Protein AF-A0A6V8K9L3-F1 (afdb_monomer_lite)

Sequence (139 aa):
MTTALAVSGLPADRFCFEGFLPRGGGARRARLRELATEPRTMVLFEAPHRVAACLADLAEAFGAERAAAVCRELTKTYEEVLRRPLAELAAWAAAAPPKGEITLVVAGAAPADRAAPPAGELRAEVARLEEGVRAVAMP

pLDDT: mean 89.38, std 13.01, range [49.41, 98.69]

Organism: NCBI:txid1076126

InterPro domains:
  IPR000878 Tetrapyrrole meth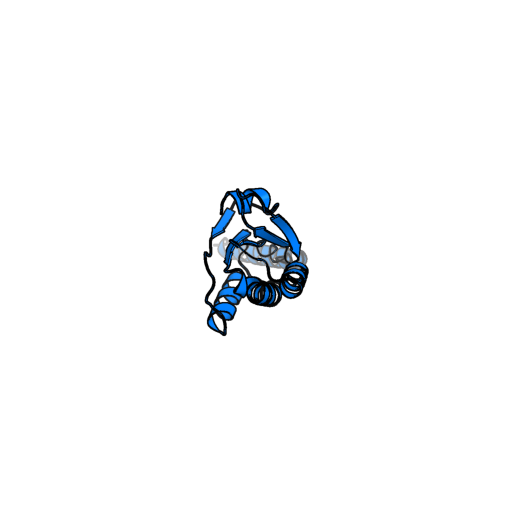ylase [PF00590] (1-90)
  IPR008189 rRNA small subunit methyltransferase I [PTHR46111] (2-130)
  IPR014776 Tetrapyrrole methylase, subdomain 2 [G3DSA:3.30.950.10] (1-112)
  IPR035996 Tetrapyrrole methylase superfamily [SSF53790] (2-106)

Radius of gyration: 21.49 Å; chains: 1; bounding box: 42×27×76 Å

Foldseek 3Di:
DVVLLVPQPADDPDEAEPEEADQDDPRNLVVLLVQLQFQHKYKYWDALVCQLVNLVSNCVSNNQFWWKWKWFPPPDPPTDIDIGGSNVSSVVCVVPRDHHTIMMITHHHDPPPPVPPPVVVVVVVVVVVVVVVVVVVDD

Structure (mmCIF, N/CA/C/O backbone):
data_AF-A0A6V8K9L3-F1
#
_entry.id   AF-A0A6V8K9L3-F1
#
loop_
_atom_site.group_PDB
_atom_site.id
_atom_site.type_symbol
_atom_site.label_atom_id
_atom_site.label_alt_id
_atom_site.label_comp_id
_atom_site.label_asym_id
_atom_site.label_entity_id
_atom_site.label_seq_id
_atom_site.pdbx_PDB_ins_code
_atom_site.Cartn_x
_atom_site.Cartn_y
_atom_site.Cartn_z
_atom_site.occupancy
_atom_site.B_iso_or_equiv
_atom_site.auth_seq_id
_atom_site.auth_comp_id
_atom_site.auth_asym_id
_atom_site.auth_atom_id
_atom_site.pdbx_PDB_model_num
ATOM 1 N N . MET A 1 1 ? -1.971 12.505 -6.729 1.00 85.56 1 MET A N 1
ATOM 2 C CA . MET A 1 1 ? -2.573 12.055 -5.450 1.00 85.56 1 MET A CA 1
ATOM 3 C C . MET A 1 1 ? -4.093 12.001 -5.511 1.00 85.56 1 MET A C 1
ATOM 5 O O . MET A 1 1 ? -4.627 10.913 -5.376 1.00 85.56 1 MET A O 1
ATOM 9 N N . THR A 1 2 ? -4.797 13.121 -5.704 1.00 90.94 2 THR A N 1
ATOM 10 C CA . THR A 1 2 ? -6.275 13.162 -5.664 1.00 90.94 2 THR A CA 1
ATOM 11 C C . THR A 1 2 ? -6.920 12.222 -6.680 1.00 90.94 2 THR A C 1
ATOM 13 O O . THR A 1 2 ? -7.836 11.495 -6.321 1.00 90.94 2 THR A O 1
ATOM 16 N N . THR A 1 3 ? -6.378 12.145 -7.898 1.00 93.25 3 THR A N 1
ATOM 17 C CA . THR A 1 3 ? -6.805 11.170 -8.914 1.00 93.25 3 THR A CA 1
ATOM 18 C C . THR A 1 3 ? -6.652 9.731 -8.422 1.00 93.25 3 THR A C 1
ATOM 20 O O . THR A 1 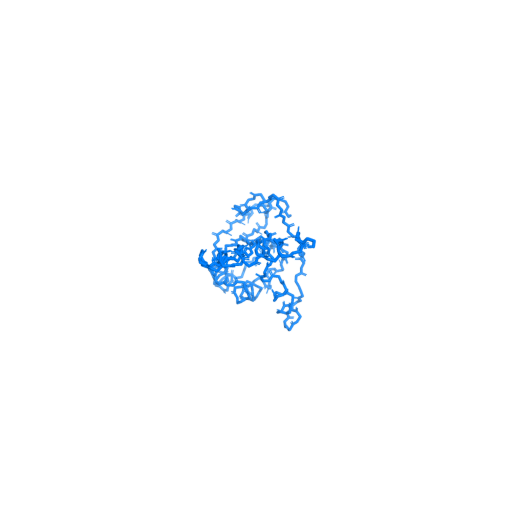3 ? -7.606 8.971 -8.494 1.00 93.25 3 THR A O 1
ATOM 23 N N . ALA A 1 4 ? -5.490 9.377 -7.856 1.00 95.38 4 ALA A N 1
ATOM 24 C CA . ALA A 1 4 ? -5.226 8.042 -7.311 1.00 95.38 4 ALA A CA 1
ATOM 25 C C . ALA A 1 4 ? -6.215 7.679 -6.196 1.00 95.38 4 ALA A C 1
ATOM 27 O O . ALA A 1 4 ? -6.766 6.585 -6.192 1.00 95.38 4 ALA A O 1
ATOM 28 N N . LEU A 1 5 ? -6.477 8.614 -5.278 1.00 95.94 5 LEU A N 1
ATOM 29 C CA . LEU A 1 5 ? -7.451 8.426 -4.208 1.00 95.94 5 LEU A CA 1
ATOM 30 C C . LEU A 1 5 ? -8.867 8.235 -4.773 1.00 95.94 5 LEU A C 1
ATOM 32 O O . LEU A 1 5 ? -9.535 7.277 -4.398 1.00 95.94 5 LEU A O 1
ATOM 36 N N . ALA A 1 6 ? -9.283 9.076 -5.726 1.00 95.12 6 ALA A N 1
ATOM 37 C CA . ALA A 1 6 ? -10.600 9.006 -6.358 1.00 95.12 6 ALA A CA 1
ATOM 38 C C . ALA A 1 6 ? -10.837 7.674 -7.082 1.00 95.12 6 ALA A C 1
ATOM 40 O O . ALA A 1 6 ? -11.932 7.120 -7.016 1.00 95.12 6 ALA A O 1
ATOM 41 N N . VAL A 1 7 ? -9.807 7.127 -7.735 1.00 95.62 7 VAL A N 1
ATOM 42 C CA . VAL A 1 7 ? -9.915 5.829 -8.408 1.00 95.62 7 VAL A CA 1
ATOM 43 C C . VAL A 1 7 ? -9.618 4.653 -7.480 1.00 95.62 7 VAL A C 1
ATOM 45 O O . VAL A 1 7 ? -9.938 3.532 -7.840 1.00 95.62 7 VAL A O 1
ATOM 48 N N . SER A 1 8 ? -9.057 4.837 -6.285 1.00 96.88 8 SER A N 1
ATOM 49 C CA . SER A 1 8 ? -8.646 3.716 -5.419 1.00 96.88 8 SER A CA 1
ATOM 50 C C . SER A 1 8 ? -9.794 2.810 -4.963 1.00 96.88 8 SER A C 1
ATOM 52 O O . SER A 1 8 ? -9.563 1.637 -4.689 1.00 96.88 8 SER A O 1
ATOM 54 N N . GLY A 1 9 ? -11.024 3.332 -4.900 1.00 96.00 9 GLY A N 1
ATOM 55 C CA . GLY A 1 9 ? -12.167 2.637 -4.300 1.00 96.00 9 GLY A CA 1
ATOM 56 C C . GLY A 1 9 ? -12.134 2.590 -2.766 1.00 96.00 9 GLY A C 1
ATOM 57 O O . GLY A 1 9 ? -12.939 1.880 -2.172 1.00 96.00 9 GLY A O 1
ATOM 58 N N . LEU A 1 10 ? -11.214 3.322 -2.127 1.00 97.75 10 LEU A N 1
ATOM 59 C CA . LEU A 1 10 ? -11.092 3.425 -0.672 1.00 97.75 10 LEU A CA 1
ATOM 60 C C . LEU A 1 10 ? -11.761 4.705 -0.137 1.00 97.75 10 LEU A C 1
ATOM 62 O O . LEU A 1 10 ? -11.929 5.662 -0.900 1.00 97.75 10 LEU A O 1
ATOM 66 N N . PRO A 1 11 ? -12.126 4.757 1.163 1.00 96.31 11 PRO A N 1
ATOM 67 C CA . PRO A 1 11 ? -12.687 5.958 1.781 1.00 96.31 11 PRO A CA 1
ATOM 68 C C . PRO A 1 11 ? -11.797 7.186 1.557 1.00 96.31 11 PRO A C 1
ATOM 70 O O . PRO A 1 11 ? -10.578 7.120 1.736 1.00 96.31 11 PRO A O 1
ATOM 73 N N . ALA A 1 12 ? -12.405 8.297 1.147 1.00 95.19 12 ALA A N 1
ATOM 74 C CA . ALA A 1 12 ? -11.701 9.513 0.732 1.00 95.19 12 ALA A CA 1
ATOM 75 C C . ALA A 1 12 ? -12.178 10.777 1.469 1.00 95.19 12 ALA A C 1
ATOM 77 O O . ALA A 1 12 ? -11.693 11.870 1.183 1.00 95.19 12 ALA A O 1
ATOM 78 N N . ASP A 1 13 ? -13.105 10.638 2.421 1.00 94.25 13 ASP A N 1
ATOM 79 C CA . ASP A 1 13 ? -13.597 11.720 3.280 1.00 94.25 13 ASP A CA 1
ATOM 80 C C . ASP A 1 13 ? -12.475 12.301 4.153 1.00 94.25 13 ASP A C 1
ATOM 82 O O . ASP A 1 13 ? -12.362 13.518 4.314 1.00 94.25 13 ASP A O 1
ATOM 86 N N . ARG A 1 14 ? -11.603 11.432 4.677 1.00 95.88 14 ARG A N 1
ATOM 87 C CA . ARG A 1 14 ? -10.396 11.797 5.419 1.00 95.88 14 ARG A CA 1
ATOM 88 C C . ARG A 1 14 ? -9.258 10.870 5.021 1.00 95.88 14 ARG A C 1
ATOM 90 O O . ARG A 1 14 ? -9.390 9.651 5.066 1.00 95.88 14 ARG A O 1
ATOM 97 N N . PHE A 1 15 ? -8.114 11.455 4.687 1.00 97.62 15 PHE A N 1
ATOM 98 C CA . PHE A 1 15 ? -6.924 10.704 4.304 1.00 97.62 15 PHE A CA 1
ATOM 99 C C . PHE A 1 15 ? -5.647 11.366 4.832 1.00 97.62 15 PHE A C 1
ATOM 101 O O . PHE A 1 15 ? -5.639 12.547 5.192 1.00 97.62 15 PHE A O 1
ATOM 108 N N . CYS A 1 16 ? -4.569 10.590 4.873 1.00 97.19 16 CYS A N 1
ATOM 109 C CA . CYS A 1 16 ? -3.214 11.032 5.177 1.00 97.19 16 CYS A CA 1
ATOM 110 C C . CYS A 1 16 ? -2.363 10.971 3.914 1.00 97.19 16 CYS A C 1
ATOM 112 O O . CYS A 1 16 ? -2.417 9.991 3.172 1.00 97.19 16 CYS A O 1
ATOM 114 N N . PHE A 1 17 ? -1.545 11.993 3.682 1.00 97.88 17 PHE A N 1
ATOM 115 C CA . PHE A 1 17 ? -0.516 11.950 2.650 1.00 97.88 17 PHE A CA 1
ATOM 116 C C . PHE A 1 17 ? 0.854 11.787 3.304 1.00 97.88 17 PHE A C 1
ATOM 118 O O . PHE A 1 17 ? 1.318 12.690 3.993 1.00 97.88 17 PHE A O 1
ATOM 125 N N . GLU A 1 18 ? 1.495 10.644 3.069 1.00 97.56 18 GLU A N 1
ATOM 126 C CA . GLU A 1 18 ? 2.803 10.302 3.645 1.00 97.56 18 GLU A CA 1
ATOM 127 C C . GLU A 1 18 ? 3.970 10.638 2.708 1.00 97.56 18 GLU A C 1
ATOM 129 O O . GLU A 1 18 ? 5.133 10.597 3.107 1.00 97.56 18 GLU A O 1
ATOM 134 N N . GLY A 1 19 ? 3.686 10.965 1.443 1.00 96.69 19 GLY A N 1
ATOM 135 C CA . GLY A 1 19 ? 4.728 11.161 0.440 1.00 96.69 19 GLY A CA 1
ATOM 136 C C . GLY A 1 19 ? 5.585 9.904 0.285 1.00 96.69 19 GLY A C 1
ATOM 137 O O . GLY A 1 19 ? 5.056 8.811 0.090 1.00 96.69 19 GLY A O 1
ATOM 138 N N . PHE A 1 20 ? 6.909 10.052 0.347 1.00 97.12 20 PHE A N 1
ATOM 139 C CA . PHE A 1 20 ? 7.845 8.934 0.218 1.00 97.12 20 PHE A CA 1
ATOM 140 C C . PHE A 1 20 ? 8.275 8.400 1.584 1.00 97.12 20 PHE A C 1
ATOM 142 O O . PHE A 1 20 ? 8.862 9.126 2.387 1.00 97.12 20 PHE A O 1
ATOM 149 N N . LEU A 1 21 ? 8.109 7.094 1.798 1.00 97.25 21 LEU A N 1
ATOM 150 C CA . LEU A 1 21 ? 8.687 6.425 2.963 1.00 97.25 21 LEU A CA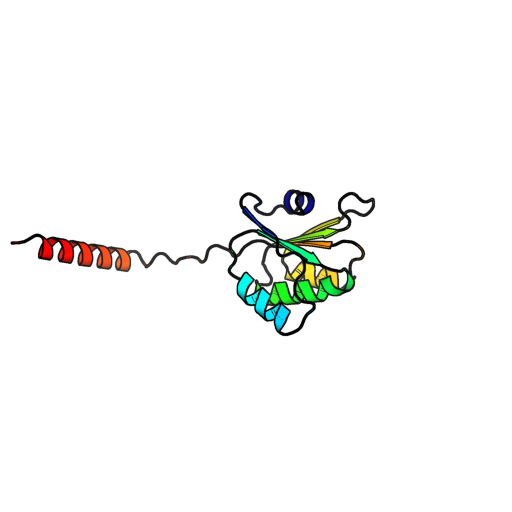 1
ATOM 151 C C . LEU A 1 21 ? 10.225 6.431 2.914 1.00 97.25 21 LEU A C 1
ATOM 153 O O . LEU A 1 21 ? 10.808 6.414 1.813 1.00 97.25 21 LEU A O 1
ATOM 157 N N . PRO A 1 22 ? 10.897 6.343 4.084 1.00 97.19 22 PRO A N 1
ATOM 158 C CA . PRO A 1 22 ? 12.337 6.121 4.159 1.00 97.19 22 PRO A CA 1
ATOM 159 C C . PRO A 1 22 ? 12.795 4.994 3.227 1.00 97.19 22 PRO A C 1
ATOM 161 O O . PRO A 1 22 ? 12.090 4.005 3.017 1.00 97.19 22 PRO A O 1
ATOM 164 N N . ARG A 1 23 ? 14.001 5.131 2.661 1.00 91.19 23 ARG A N 1
ATOM 165 C CA . ARG A 1 23 ? 14.488 4.266 1.566 1.00 91.19 23 ARG A CA 1
ATOM 166 C C . ARG A 1 23 ? 14.539 2.775 1.919 1.00 91.19 23 ARG A C 1
ATOM 168 O O . ARG A 1 23 ? 14.472 1.943 1.017 1.00 91.19 23 ARG A O 1
ATOM 175 N N . GLY A 1 24 ? 14.625 2.436 3.204 1.00 89.25 24 GLY A N 1
ATOM 176 C CA . GLY A 1 24 ? 14.503 1.070 3.698 1.00 89.25 24 GLY A CA 1
ATOM 177 C C . GLY A 1 24 ? 15.044 0.882 5.105 1.00 89.25 24 GLY A C 1
ATOM 178 O O . GLY A 1 24 ? 15.240 1.844 5.851 1.00 89.25 24 GLY A O 1
ATOM 179 N N . GLY A 1 25 ? 15.271 -0.383 5.456 1.00 90.19 25 GLY A N 1
ATOM 180 C CA . GLY A 1 25 ? 15.853 -0.777 6.734 1.00 90.19 25 GLY A CA 1
ATOM 181 C C . GLY A 1 25 ? 14.975 -0.429 7.938 1.00 90.19 25 GLY A C 1
ATOM 182 O O . GLY A 1 25 ? 13.748 -0.354 7.848 1.00 90.19 25 GLY A O 1
ATOM 183 N N . GLY A 1 26 ? 15.622 -0.219 9.086 1.00 94.25 26 GLY A N 1
ATOM 184 C CA . GLY A 1 26 ? 14.938 0.045 10.354 1.00 94.25 26 GLY A CA 1
ATOM 185 C C . GLY A 1 26 ? 14.061 1.299 10.335 1.00 94.25 26 GLY A C 1
ATOM 186 O O . GLY A 1 26 ? 12.990 1.285 10.932 1.00 94.25 26 GLY A O 1
ATOM 187 N N . ALA A 1 27 ? 14.458 2.341 9.598 1.00 97.00 27 ALA A N 1
ATOM 188 C CA . ALA A 1 27 ? 13.706 3.594 9.518 1.00 97.00 27 ALA A CA 1
ATOM 189 C C . ALA A 1 27 ? 12.336 3.414 8.845 1.00 97.00 27 ALA A C 1
ATOM 191 O O . ALA A 1 27 ? 11.333 3.901 9.362 1.00 97.00 27 ALA A O 1
ATOM 192 N N . ARG A 1 28 ? 12.266 2.667 7.729 1.00 96.94 28 ARG A N 1
ATOM 193 C CA . ARG A 1 28 ? 10.979 2.378 7.076 1.00 96.94 28 ARG A CA 1
ATOM 194 C C . ARG A 1 28 ? 10.088 1.536 7.984 1.00 96.94 28 ARG A C 1
ATOM 196 O O . ARG A 1 28 ? 8.943 1.906 8.205 1.00 96.94 28 ARG A O 1
ATOM 203 N N . ARG A 1 29 ? 10.625 0.469 8.585 1.00 96.44 29 ARG A N 1
ATOM 204 C CA . ARG A 1 29 ? 9.863 -0.378 9.520 1.00 96.44 29 ARG A CA 1
ATOM 205 C C . ARG A 1 29 ? 9.386 0.377 10.762 1.00 96.44 29 ARG A C 1
ATOM 207 O O . ARG A 1 29 ? 8.309 0.091 11.267 1.00 96.44 29 ARG A O 1
ATOM 214 N N . ALA A 1 30 ? 10.166 1.327 11.275 1.00 97.31 30 ALA A N 1
ATOM 215 C CA . ALA A 1 30 ? 9.744 2.182 12.383 1.00 97.31 30 ALA A CA 1
ATOM 216 C C . ALA A 1 30 ? 8.556 3.062 11.984 1.00 97.31 30 ALA A C 1
ATOM 218 O O . ALA A 1 30 ? 7.531 3.019 12.657 1.00 97.31 30 ALA A O 1
ATOM 219 N N . ARG A 1 31 ? 8.650 3.751 10.837 1.00 98.00 31 ARG A N 1
ATOM 220 C CA . ARG A 1 31 ? 7.547 4.574 10.329 1.00 98.00 31 ARG A CA 1
ATOM 221 C C . ARG A 1 31 ? 6.287 3.749 10.062 1.00 98.00 31 ARG A C 1
ATOM 223 O O . ARG A 1 31 ? 5.194 4.170 10.410 1.00 98.00 31 ARG A O 1
ATOM 230 N N . LEU A 1 32 ? 6.431 2.556 9.488 1.00 98.06 32 LEU A N 1
ATOM 231 C CA . LEU A 1 32 ? 5.294 1.668 9.253 1.00 98.06 32 LEU A CA 1
ATOM 232 C C . LEU A 1 32 ? 4.647 1.200 10.563 1.00 98.06 32 LEU A C 1
ATOM 234 O O . LEU A 1 32 ? 3.430 1.187 10.658 1.00 98.06 32 LEU A O 1
ATOM 238 N N . ARG A 1 33 ? 5.412 0.898 11.616 1.00 97.19 33 ARG A N 1
ATOM 239 C CA . ARG A 1 33 ? 4.812 0.567 12.922 1.00 97.19 33 ARG A CA 1
ATOM 240 C C . ARG A 1 33 ? 3.965 1.704 13.495 1.00 97.19 33 ARG A C 1
ATOM 242 O O . ARG A 1 33 ? 2.920 1.428 14.068 1.00 97.19 33 ARG A O 1
ATOM 249 N N . GLU A 1 34 ? 4.385 2.956 13.323 1.00 97.00 34 GLU A N 1
ATOM 250 C CA . GLU A 1 34 ? 3.589 4.125 13.732 1.00 97.00 34 GLU A CA 1
ATOM 251 C C . GLU A 1 34 ? 2.285 4.240 12.931 1.00 97.00 34 GLU A C 1
ATOM 253 O O . GLU A 1 34 ? 1.245 4.581 13.483 1.00 97.00 34 GLU A O 1
ATOM 258 N N . LEU A 1 35 ? 2.338 3.934 11.633 1.00 97.81 35 LEU A N 1
ATOM 259 C CA . LEU A 1 35 ? 1.200 4.039 10.717 1.00 97.81 35 LEU A CA 1
ATOM 260 C C . LEU A 1 35 ? 0.243 2.839 10.768 1.00 97.81 35 LEU A C 1
ATOM 262 O O . LEU A 1 35 ? -0.856 2.916 10.226 1.00 97.81 35 LEU A O 1
ATOM 266 N N . ALA A 1 36 ? 0.622 1.731 11.409 1.00 97.44 36 ALA A N 1
ATOM 267 C CA . ALA A 1 36 ? -0.165 0.496 11.394 1.00 97.44 36 ALA A CA 1
ATOM 268 C C . ALA A 1 36 ? -1.583 0.666 11.964 1.00 97.44 36 ALA A C 1
ATOM 270 O O . ALA A 1 36 ? -2.513 -0.017 11.522 1.00 97.44 36 ALA A O 1
ATOM 271 N N . THR A 1 37 ? -1.742 1.600 12.905 1.00 96.31 37 THR A N 1
ATOM 272 C CA . THR A 1 37 ? -3.000 1.933 13.582 1.00 96.31 37 THR A CA 1
ATOM 273 C C . THR A 1 37 ? -3.698 3.171 13.015 1.00 96.31 37 THR A C 1
ATOM 275 O O . THR A 1 37 ? -4.744 3.549 13.537 1.00 96.31 37 THR A O 1
ATOM 278 N N . GLU A 1 38 ? -3.164 3.810 11.968 1.00 97.50 38 GLU A N 1
ATOM 279 C CA . GLU A 1 38 ? -3.780 4.993 11.356 1.00 97.50 38 GLU A CA 1
ATOM 280 C C . GLU A 1 38 ? -5.151 4.625 10.760 1.00 97.50 38 GLU A C 1
ATOM 282 O O . GLU A 1 38 ? -5.199 3.826 9.824 1.00 97.50 38 GLU A O 1
ATOM 287 N N . PRO A 1 39 ? -6.272 5.178 11.264 1.00 96.62 39 PRO A N 1
ATOM 288 C CA . PRO A 1 39 ? -7.612 4.804 10.805 1.00 96.62 39 PRO A CA 1
ATOM 289 C C . PRO A 1 39 ? -7.986 5.386 9.435 1.00 96.62 39 PRO A C 1
ATOM 291 O O . PRO A 1 39 ? -8.956 4.939 8.825 1.00 96.62 39 PRO A O 1
ATOM 294 N N . ARG A 1 40 ? -7.271 6.404 8.946 1.00 97.81 40 ARG A N 1
ATOM 295 C CA . ARG A 1 40 ? -7.558 7.048 7.659 1.00 97.81 40 ARG A CA 1
ATOM 296 C C . ARG A 1 40 ? -6.866 6.325 6.512 1.00 97.81 40 ARG A C 1
ATOM 298 O O . ARG A 1 40 ? -5.796 5.745 6.672 1.00 97.81 40 ARG A O 1
ATOM 305 N N . THR A 1 41 ? -7.440 6.438 5.318 1.00 98.31 41 THR A N 1
ATOM 306 C CA . THR A 1 41 ? -6.759 6.039 4.082 1.00 98.31 41 THR A CA 1
ATOM 307 C C . THR A 1 41 ? -5.428 6.780 3.956 1.00 98.31 41 THR A C 1
ATOM 309 O O . THR A 1 41 ? -5.359 7.988 4.177 1.00 98.31 41 THR A O 1
ATOM 312 N N . MET A 1 42 ? -4.367 6.074 3.583 1.00 98.56 42 MET A N 1
ATOM 313 C CA . MET A 1 42 ? -3.024 6.628 3.420 1.00 98.56 42 MET A CA 1
ATOM 314 C C . MET A 1 42 ? -2.633 6.649 1.947 1.00 98.56 42 MET A C 1
ATOM 316 O O . MET A 1 42 ? -2.803 5.659 1.239 1.00 98.56 42 MET A O 1
ATOM 320 N N . VAL A 1 43 ? -2.066 7.761 1.486 1.00 98.56 43 VAL A N 1
ATOM 321 C CA . VAL A 1 43 ? -1.507 7.903 0.138 1.00 98.56 43 VAL A CA 1
ATOM 322 C C . VAL A 1 43 ? 0.008 8.024 0.237 1.00 98.56 43 VAL A C 1
ATOM 324 O O . VAL A 1 43 ? 0.524 8.926 0.902 1.00 98.56 43 VAL A O 1
ATOM 327 N N . LEU A 1 44 ? 0.714 7.138 -0.464 1.00 98.31 44 LEU A N 1
ATOM 328 C CA . LEU A 1 44 ? 2.170 7.101 -0.534 1.00 98.31 44 LEU A CA 1
ATOM 329 C C . LEU A 1 44 ? 2.636 7.195 -1.988 1.00 98.31 44 LEU A C 1
ATOM 331 O O . LEU A 1 44 ? 1.991 6.685 -2.905 1.00 98.31 44 LEU A O 1
ATOM 335 N N . PHE A 1 45 ? 3.792 7.808 -2.197 1.00 97.75 45 PHE A N 1
ATOM 336 C CA . PHE A 1 45 ? 4.541 7.703 -3.440 1.00 97.75 45 PHE A CA 1
ATOM 337 C C . PHE A 1 45 ? 5.653 6.685 -3.287 1.00 97.75 45 PHE A C 1
ATOM 339 O O . PHE A 1 45 ? 6.284 6.578 -2.233 1.00 97.75 45 PHE A O 1
ATOM 346 N N . GLU A 1 46 ? 5.923 5.956 -4.364 1.00 96.88 46 GLU A N 1
ATOM 347 C CA . GLU A 1 46 ? 7.023 5.010 -4.365 1.00 96.88 46 GLU A CA 1
ATOM 348 C C . GLU A 1 46 ? 7.712 4.944 -5.725 1.00 96.88 46 GLU A C 1
ATOM 350 O O . GLU A 1 46 ? 7.094 5.060 -6.783 1.00 96.88 46 GLU A O 1
ATOM 355 N N . ALA A 1 47 ? 9.032 4.779 -5.686 1.00 94.56 47 ALA A N 1
ATOM 356 C CA . ALA A 1 47 ? 9.812 4.584 -6.890 1.00 94.56 47 ALA A CA 1
ATOM 357 C C . ALA A 1 47 ? 9.589 3.158 -7.431 1.00 94.56 47 ALA A C 1
ATOM 359 O O . ALA A 1 47 ? 9.553 2.207 -6.647 1.00 94.56 47 ALA A O 1
ATOM 360 N N . PRO A 1 48 ? 9.535 2.963 -8.759 1.00 93.19 48 PRO A N 1
ATOM 361 C CA . PRO A 1 48 ? 9.215 1.666 -9.363 1.00 93.19 48 PRO A CA 1
ATOM 362 C C . PRO A 1 48 ? 10.131 0.522 -8.899 1.00 93.19 48 PRO A C 1
ATOM 364 O O . PRO A 1 48 ? 9.659 -0.550 -8.534 1.00 93.19 48 PRO A O 1
ATOM 367 N N . HIS A 1 49 ? 11.436 0.781 -8.776 1.00 94.06 49 HIS A N 1
ATOM 368 C CA . HIS A 1 49 ? 12.419 -0.201 -8.293 1.00 94.06 49 HIS A CA 1
ATOM 369 C C . HIS A 1 49 ? 12.295 -0.543 -6.795 1.00 94.06 49 HIS A C 1
ATOM 371 O O . HIS A 1 49 ? 12.946 -1.472 -6.325 1.00 94.06 49 HIS A O 1
ATOM 377 N N . ARG A 1 50 ? 11.497 0.210 -6.028 1.00 95.44 50 ARG A N 1
ATOM 378 C CA . ARG A 1 50 ? 11.267 0.000 -4.591 1.00 95.44 50 ARG A CA 1
ATOM 379 C C . ARG A 1 50 ? 9.913 -0.627 -4.284 1.00 95.44 50 ARG A C 1
ATOM 381 O O . ARG A 1 50 ? 9.725 -1.093 -3.162 1.00 95.44 50 ARG A O 1
ATOM 388 N N . VAL A 1 51 ? 8.981 -0.641 -5.238 1.00 96.19 51 VAL A N 1
ATOM 389 C CA . VAL A 1 51 ? 7.576 -0.956 -4.953 1.00 96.19 51 VAL A CA 1
ATOM 390 C C . VAL A 1 51 ? 7.382 -2.351 -4.374 1.00 96.19 51 VAL A C 1
ATOM 392 O O . VAL A 1 51 ? 6.650 -2.487 -3.401 1.00 96.19 51 VAL A O 1
ATOM 395 N N . ALA A 1 52 ? 8.070 -3.365 -4.904 1.00 96.38 52 ALA A N 1
ATOM 396 C CA . ALA A 1 52 ? 7.926 -4.735 -4.413 1.00 96.38 52 ALA A CA 1
ATOM 397 C C . ALA A 1 52 ? 8.334 -4.854 -2.934 1.00 96.38 52 ALA A C 1
ATOM 399 O O . ALA A 1 52 ? 7.576 -5.36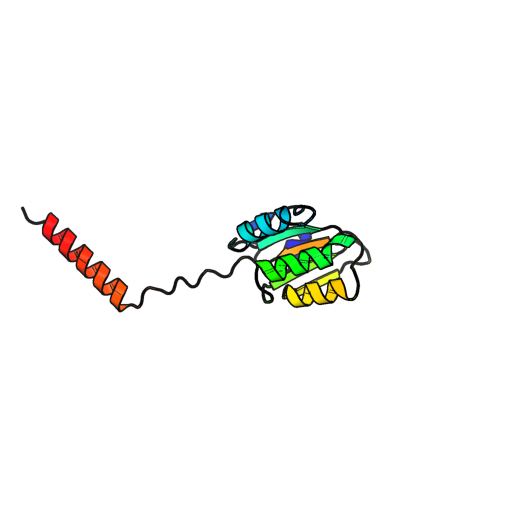9 -2.117 1.00 96.38 52 ALA A O 1
ATOM 400 N N . ALA A 1 53 ? 9.492 -4.294 -2.568 1.00 96.44 53 ALA A N 1
ATOM 401 C CA . ALA A 1 53 ? 9.962 -4.286 -1.183 1.00 96.44 53 ALA A CA 1
ATOM 402 C C . ALA A 1 53 ? 9.075 -3.424 -0.268 1.00 96.44 53 ALA A C 1
ATOM 404 O O . ALA A 1 53 ? 8.857 -3.770 0.887 1.00 96.44 53 ALA A O 1
ATOM 405 N N . CYS A 1 54 ? 8.558 -2.303 -0.774 1.00 97.31 54 CYS A N 1
ATOM 406 C CA . CYS A 1 54 ? 7.653 -1.436 -0.024 1.00 97.31 54 CYS A CA 1
ATOM 407 C C . CYS A 1 54 ? 6.316 -2.130 0.275 1.00 97.31 54 CYS A C 1
ATOM 409 O O . CYS A 1 54 ? 5.864 -2.109 1.415 1.00 97.31 54 CYS A O 1
ATOM 411 N N . LEU A 1 55 ? 5.715 -2.795 -0.717 1.00 98.12 55 LEU A N 1
ATOM 412 C CA . LEU A 1 55 ? 4.474 -3.556 -0.551 1.00 98.12 55 LEU A CA 1
ATOM 413 C C . LEU A 1 55 ? 4.646 -4.749 0.392 1.00 98.12 55 LEU A C 1
ATOM 415 O O . LEU A 1 55 ? 3.745 -5.016 1.180 1.00 98.12 55 LEU A O 1
ATOM 419 N N . ALA A 1 56 ? 5.796 -5.427 0.354 1.00 97.81 56 ALA A N 1
ATOM 420 C CA . ALA A 1 56 ? 6.110 -6.492 1.302 1.00 97.81 56 ALA A CA 1
ATOM 421 C C . ALA A 1 56 ? 6.170 -5.965 2.747 1.00 97.81 56 ALA A C 1
ATOM 423 O O . ALA A 1 56 ? 5.488 -6.498 3.618 1.00 97.81 56 ALA A O 1
ATOM 424 N N . ASP A 1 57 ? 6.901 -4.870 2.982 1.00 98.25 57 ASP A N 1
ATOM 425 C CA . ASP A 1 57 ? 6.989 -4.255 4.312 1.00 98.25 57 ASP A CA 1
ATOM 426 C C . ASP A 1 57 ? 5.623 -3.716 4.788 1.00 98.25 57 ASP A C 1
ATOM 428 O O . ASP A 1 57 ? 5.300 -3.792 5.974 1.00 98.25 57 ASP A O 1
ATOM 432 N N . LEU A 1 58 ? 4.803 -3.176 3.876 1.00 98.38 58 LEU A N 1
ATOM 433 C CA . LEU A 1 58 ? 3.429 -2.754 4.168 1.00 98.38 58 LEU A CA 1
ATOM 434 C C . LEU A 1 58 ? 2.556 -3.949 4.570 1.00 98.38 58 LEU A C 1
ATOM 436 O O . LEU A 1 58 ? 1.831 -3.856 5.557 1.00 98.38 58 LEU A O 1
ATOM 440 N N . ALA A 1 59 ? 2.619 -5.063 3.833 1.00 98.31 59 ALA A N 1
ATOM 441 C CA . ALA A 1 59 ? 1.853 -6.272 4.136 1.00 98.31 59 ALA A CA 1
ATOM 442 C C . ALA A 1 59 ? 2.249 -6.866 5.497 1.00 98.31 59 ALA A C 1
ATOM 444 O O . ALA A 1 59 ? 1.378 -7.266 6.267 1.00 98.31 59 ALA A O 1
ATOM 445 N N . GLU A 1 60 ? 3.547 -6.873 5.813 1.00 97.88 60 GLU A N 1
ATOM 446 C CA . GLU A 1 60 ? 4.066 -7.312 7.112 1.00 97.88 60 GLU A CA 1
ATOM 447 C C . GLU A 1 60 ? 3.567 -6.409 8.251 1.00 97.88 60 GLU A C 1
ATOM 449 O O . GLU A 1 60 ? 3.106 -6.903 9.278 1.00 97.88 60 GLU A O 1
ATOM 454 N N . ALA A 1 61 ? 3.621 -5.086 8.071 1.00 97.62 61 ALA A N 1
ATOM 455 C CA . ALA A 1 61 ? 3.274 -4.136 9.125 1.00 97.62 61 ALA A CA 1
ATOM 456 C C . ALA A 1 61 ? 1.760 -3.958 9.331 1.00 97.62 61 ALA A C 1
ATOM 458 O O . ALA A 1 61 ? 1.319 -3.738 10.458 1.00 97.62 61 ALA A O 1
ATOM 459 N N . PHE A 1 62 ? 0.965 -3.980 8.258 1.00 97.94 62 PHE A N 1
ATOM 460 C CA . PHE A 1 62 ? -0.461 -3.617 8.293 1.00 97.94 62 PHE A CA 1
ATOM 461 C C . PHE A 1 62 ? -1.406 -4.819 8.211 1.00 97.94 62 PHE A C 1
ATOM 463 O O . PHE A 1 62 ? -2.610 -4.656 8.442 1.00 97.94 62 PHE A O 1
ATOM 470 N N . GLY A 1 63 ? -0.865 -5.996 7.889 1.00 97.88 63 GLY A N 1
ATOM 471 C CA . GLY A 1 63 ? -1.599 -7.226 7.623 1.00 97.88 63 GLY A CA 1
ATOM 472 C C . GLY A 1 63 ? -1.774 -7.493 6.125 1.00 97.88 63 GLY A C 1
ATOM 473 O O . GLY A 1 63 ? -2.065 -6.587 5.341 1.00 97.88 63 GLY A O 1
ATOM 474 N N . ALA A 1 64 ? -1.642 -8.766 5.744 1.00 98.00 64 ALA A N 1
ATOM 475 C CA . ALA A 1 64 ? -1.731 -9.246 4.362 1.00 98.00 64 ALA A CA 1
ATOM 476 C C . ALA A 1 64 ? -3.037 -8.840 3.655 1.00 98.00 64 ALA A C 1
ATOM 478 O O . ALA A 1 64 ? -3.012 -8.447 2.488 1.00 98.00 64 ALA A O 1
ATOM 479 N N . GLU A 1 65 ? -4.144 -8.869 4.401 1.00 98.06 65 GLU A N 1
ATOM 480 C CA . GLU A 1 65 ? -5.504 -8.620 3.911 1.00 98.06 65 GLU A CA 1
ATOM 481 C C . GLU A 1 65 ? -5.882 -7.135 3.848 1.00 98.06 65 GLU A C 1
ATOM 483 O O . GLU A 1 65 ? -7.003 -6.789 3.471 1.00 98.06 65 GLU A O 1
ATOM 488 N N . ARG A 1 66 ? -4.978 -6.216 4.220 1.00 98.19 66 ARG A N 1
ATOM 489 C CA . ARG A 1 66 ? -5.288 -4.786 4.153 1.00 98.19 66 ARG A CA 1
ATOM 490 C C . ARG A 1 66 ? -5.557 -4.398 2.700 1.00 98.19 66 ARG A C 1
ATOM 492 O O . ARG A 1 66 ? -4.697 -4.563 1.835 1.00 98.19 66 ARG A O 1
ATOM 499 N N . ALA A 1 67 ? -6.741 -3.849 2.446 1.00 98.50 67 ALA A N 1
ATOM 500 C CA . ALA A 1 67 ? -7.110 -3.372 1.123 1.00 98.50 67 ALA A CA 1
ATOM 501 C C . ALA A 1 67 ? -6.193 -2.224 0.681 1.00 98.50 67 ALA A C 1
ATOM 503 O O . ALA A 1 67 ? -5.924 -1.291 1.444 1.00 98.50 67 ALA A O 1
ATOM 504 N N . ALA A 1 68 ? -5.727 -2.279 -0.561 1.00 98.69 68 ALA A N 1
ATOM 505 C CA . ALA A 1 68 ? -4.897 -1.241 -1.143 1.00 98.69 68 ALA A CA 1
ATOM 506 C C . ALA A 1 68 ? -5.117 -1.127 -2.657 1.00 98.69 68 ALA A C 1
ATOM 508 O O . ALA A 1 68 ? -5.705 -1.997 -3.304 1.00 98.69 68 ALA A O 1
ATOM 509 N N . ALA A 1 69 ? -4.623 -0.029 -3.219 1.00 98.50 69 ALA A N 1
ATOM 510 C CA . ALA A 1 69 ? -4.579 0.226 -4.641 1.00 98.50 69 ALA A CA 1
ATOM 511 C C . ALA A 1 69 ? -3.175 0.657 -5.079 1.00 98.50 69 ALA A C 1
ATOM 513 O O . ALA A 1 69 ? -2.568 1.546 -4.480 1.00 98.50 69 ALA A O 1
ATOM 514 N N . VAL A 1 70 ? -2.686 0.064 -6.165 1.00 98.06 70 VAL A N 1
ATOM 515 C CA . VAL A 1 70 ? -1.523 0.544 -6.919 1.00 98.06 70 VAL A CA 1
ATOM 516 C C . VAL A 1 70 ? -2.050 1.313 -8.123 1.00 98.06 70 VAL A C 1
ATOM 518 O O . VAL A 1 70 ? -2.744 0.742 -8.961 1.00 98.06 70 VAL A O 1
ATOM 521 N N . CYS A 1 71 ? -1.720 2.599 -8.209 1.00 96.75 71 CYS A N 1
ATOM 522 C CA . CYS A 1 71 ? -2.057 3.457 -9.341 1.00 96.75 71 CYS A CA 1
ATOM 523 C C . CYS A 1 71 ? -0.775 3.823 -10.091 1.00 96.75 71 CYS A C 1
ATOM 525 O O . CYS A 1 71 ? 0.124 4.440 -9.509 1.00 96.75 71 CYS A O 1
ATOM 527 N N . ARG A 1 72 ? -0.691 3.450 -11.367 1.00 93.88 72 ARG A N 1
ATOM 528 C CA . ARG A 1 72 ? 0.474 3.684 -12.225 1.00 93.88 72 ARG A CA 1
ATOM 529 C C . ARG A 1 72 ? 0.138 4.632 -13.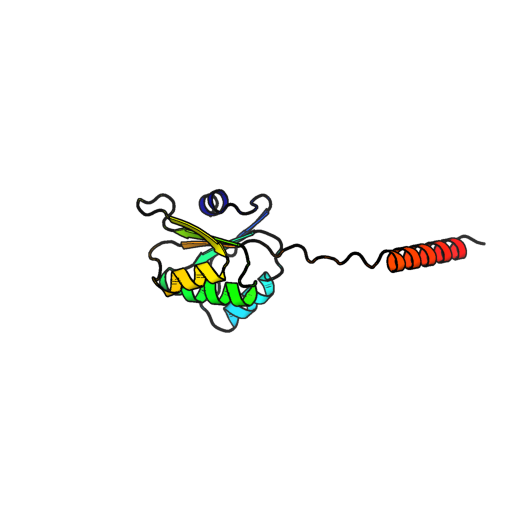348 1.00 93.88 72 ARG A C 1
ATOM 531 O O . ARG A 1 72 ? -0.914 4.485 -13.962 1.00 93.88 72 ARG A O 1
ATOM 538 N N . GLU A 1 73 ? 1.076 5.534 -13.632 1.00 84.88 73 GLU A N 1
ATOM 539 C CA . GLU A 1 73 ? 1.058 6.350 -14.852 1.00 84.88 73 GLU A CA 1
ATOM 540 C C . GLU A 1 73 ? -0.300 7.032 -15.098 1.00 84.88 73 GLU A C 1
ATOM 542 O O . GLU A 1 73 ? -0.767 7.119 -16.232 1.00 84.88 73 GLU A O 1
ATOM 547 N N . LEU A 1 74 ? -0.947 7.492 -14.017 1.00 74.25 74 LEU A N 1
ATOM 548 C CA . LEU A 1 74 ? -2.236 8.176 -14.099 1.00 74.25 74 LEU A CA 1
ATOM 549 C C . LEU A 1 74 ? -2.116 9.351 -15.073 1.00 74.25 74 LEU A C 1
ATOM 551 O O . LEU A 1 74 ? -1.155 10.111 -14.967 1.00 74.25 74 LEU A O 1
ATOM 555 N N . THR A 1 75 ? -3.100 9.493 -15.964 1.00 68.38 75 THR A N 1
ATOM 556 C CA . THR A 1 75 ? -3.164 10.462 -17.080 1.00 68.38 75 THR A CA 1
ATOM 557 C C . THR A 1 75 ? -2.251 10.194 -18.283 1.00 68.38 75 THR A C 1
ATOM 559 O O . THR A 1 75 ? -2.251 10.989 -19.228 1.00 68.38 75 THR A O 1
ATOM 562 N N . LYS A 1 76 ? -1.522 9.069 -18.313 1.00 74.38 76 LYS A N 1
ATOM 563 C CA . LYS A 1 76 ? -0.700 8.655 -19.465 1.00 74.38 76 LYS A CA 1
ATOM 564 C C . LYS A 1 76 ? -1.288 7.421 -20.159 1.00 74.38 76 LYS A C 1
ATOM 566 O O . LYS A 1 76 ? -2.142 6.725 -19.624 1.00 74.38 76 LYS A O 1
ATOM 571 N N . THR A 1 77 ? -0.807 7.120 -21.366 1.00 72.94 77 THR A N 1
ATOM 572 C CA . THR A 1 77 ? -1.313 6.028 -22.229 1.00 72.94 77 THR A CA 1
ATOM 573 C C . THR A 1 77 ? -1.325 4.645 -21.565 1.00 72.94 77 THR A C 1
ATOM 575 O O . THR A 1 77 ? -2.096 3.782 -21.970 1.00 72.94 77 THR A O 1
ATOM 578 N N . TYR A 1 78 ? -0.478 4.426 -20.556 1.00 77.56 78 TYR A N 1
ATOM 579 C CA . TYR A 1 78 ? -0.304 3.143 -19.868 1.00 77.56 78 TYR A CA 1
ATOM 580 C C . TYR A 1 78 ? -0.858 3.160 -18.435 1.00 77.56 78 TYR A C 1
ATOM 582 O O . TYR A 1 78 ? -0.275 2.542 -17.544 1.00 77.56 78 TYR A O 1
ATOM 590 N N . GLU A 1 79 ? -1.946 3.901 -18.212 1.00 86.38 79 GLU A N 1
ATOM 591 C CA . GLU A 1 79 ? -2.620 3.972 -16.917 1.00 86.38 79 GLU A CA 1
ATOM 592 C C . GLU A 1 79 ? -3.073 2.581 -16.438 1.00 86.38 79 GLU A C 1
ATOM 594 O O . GLU A 1 79 ? -3.699 1.818 -17.174 1.00 86.38 79 GLU A O 1
ATOM 599 N N . GLU A 1 80 ? -2.774 2.257 -15.180 1.00 91.88 80 GLU A N 1
ATOM 600 C CA . GLU A 1 80 ? -3.196 1.007 -14.546 1.00 91.88 80 GLU A CA 1
ATOM 601 C C . GLU A 1 80 ? -3.596 1.261 -13.090 1.00 91.88 80 GLU A C 1
ATOM 603 O O . GLU A 1 80 ? -2.871 1.913 -12.332 1.00 91.88 80 GLU A O 1
ATOM 608 N N . VAL A 1 81 ? -4.743 0.710 -12.684 1.00 96.06 81 VAL A N 1
ATOM 609 C CA . VAL A 1 81 ? -5.231 0.753 -11.301 1.00 96.06 81 VAL A CA 1
ATOM 610 C C . VAL A 1 81 ? -5.545 -0.666 -10.837 1.00 96.06 81 VAL A C 1
ATOM 612 O O . VAL A 1 81 ? -6.539 -1.261 -11.255 1.00 96.06 81 VAL A O 1
ATOM 615 N N . LEU A 1 82 ? -4.717 -1.200 -9.941 1.00 97.19 82 LEU A N 1
ATOM 616 C CA . LEU A 1 82 ? -4.902 -2.522 -9.339 1.00 97.19 82 LEU A CA 1
ATOM 617 C C . LEU A 1 82 ? -5.392 -2.368 -7.907 1.00 97.19 82 LEU A C 1
ATOM 619 O O . LEU A 1 82 ? -4.711 -1.736 -7.109 1.00 97.19 82 LEU A O 1
ATOM 623 N N . ARG A 1 83 ? -6.541 -2.966 -7.580 1.00 98.31 83 ARG A N 1
ATOM 624 C CA . ARG A 1 83 ? -7.147 -2.943 -6.237 1.00 98.31 83 ARG A CA 1
ATOM 625 C C . ARG A 1 83 ? -7.199 -4.358 -5.690 1.00 98.31 83 ARG A C 1
ATOM 627 O O . ARG A 1 83 ? -7.941 -5.176 -6.230 1.00 98.31 83 ARG A O 1
ATOM 634 N N . ARG A 1 84 ? -6.375 -4.652 -4.691 1.00 98.31 84 ARG A N 1
ATOM 635 C CA . ARG A 1 84 ? -6.206 -5.991 -4.106 1.00 98.31 84 ARG A CA 1
ATOM 636 C C . ARG A 1 84 ? -5.681 -5.871 -2.667 1.00 98.31 84 ARG A C 1
ATOM 638 O O . ARG A 1 84 ? -5.210 -4.792 -2.291 1.00 98.31 84 ARG A O 1
ATOM 645 N N . PRO A 1 85 ? -5.728 -6.946 -1.866 1.00 98.62 85 PRO A N 1
ATOM 646 C CA . PRO A 1 85 ? -4.973 -7.033 -0.619 1.00 98.62 85 PRO A CA 1
ATOM 647 C C . PRO A 1 85 ? -3.475 -6.747 -0.807 1.00 98.62 85 PRO A C 1
ATOM 649 O O . PRO A 1 85 ? -2.900 -7.042 -1.860 1.00 98.62 85 PRO A O 1
ATOM 652 N N . LEU A 1 86 ? -2.822 -6.198 0.223 1.00 98.69 86 LEU A N 1
ATOM 653 C CA . LEU A 1 86 ? -1.391 -5.868 0.193 1.00 98.69 86 LEU A CA 1
ATOM 654 C C . LEU A 1 86 ? -0.512 -7.060 -0.201 1.00 98.69 86 LEU A C 1
ATOM 656 O O . LEU A 1 86 ? 0.427 -6.883 -0.978 1.00 98.69 86 LEU A O 1
ATOM 660 N N . ALA A 1 87 ? -0.820 -8.266 0.284 1.00 98.38 87 ALA A N 1
ATOM 661 C CA . ALA A 1 87 ? -0.048 -9.462 -0.053 1.00 98.38 87 ALA A CA 1
ATOM 662 C C . ALA A 1 87 ? -0.115 -9.805 -1.551 1.00 98.38 87 ALA A C 1
ATOM 664 O O . ALA A 1 87 ? 0.907 -10.112 -2.168 1.00 98.38 87 ALA A O 1
ATOM 665 N N . GLU A 1 88 ? -1.293 -9.689 -2.166 1.00 98.62 88 GLU A N 1
ATOM 666 C CA . GLU A 1 88 ? -1.458 -9.929 -3.601 1.00 98.62 88 GLU A CA 1
ATOM 667 C C . GLU A 1 88 ? -0.730 -8.880 -4.448 1.00 98.62 88 GLU A C 1
ATOM 669 O O . GLU A 1 88 ? -0.129 -9.210 -5.473 1.00 98.62 88 GLU A O 1
ATOM 674 N N . LEU A 1 89 ? -0.752 -7.615 -4.020 1.00 98.44 89 LEU A N 1
ATOM 675 C CA . LEU A 1 89 ? -0.007 -6.546 -4.686 1.00 98.44 89 LEU A CA 1
ATOM 676 C C . LEU A 1 89 ? 1.505 -6.760 -4.556 1.00 98.44 89 LEU A C 1
ATOM 678 O O . LEU A 1 89 ? 2.230 -6.559 -5.530 1.00 98.44 89 LEU A O 1
ATOM 682 N N . ALA A 1 90 ? 1.984 -7.196 -3.388 1.00 98.12 90 ALA A N 1
ATOM 683 C CA . ALA A 1 90 ? 3.390 -7.527 -3.178 1.00 98.12 90 ALA A CA 1
ATOM 684 C C . ALA A 1 90 ? 3.837 -8.668 -4.106 1.00 98.12 90 ALA A C 1
ATOM 686 O O . ALA A 1 90 ? 4.867 -8.549 -4.772 1.00 98.12 90 ALA A O 1
ATOM 687 N N . ALA A 1 91 ? 3.034 -9.732 -4.217 1.00 98.06 91 ALA A N 1
ATOM 688 C CA . ALA A 1 91 ? 3.303 -10.851 -5.117 1.00 98.06 91 ALA A CA 1
ATOM 689 C C . ALA A 1 91 ? 3.314 -10.422 -6.595 1.00 98.06 91 ALA A C 1
ATOM 691 O O . ALA A 1 91 ? 4.235 -10.769 -7.335 1.00 98.06 91 ALA A O 1
ATOM 692 N N . TRP A 1 92 ? 2.335 -9.617 -7.019 1.00 97.50 92 TRP A N 1
ATOM 693 C CA . TRP A 1 92 ? 2.283 -9.062 -8.374 1.00 97.50 92 TRP A CA 1
ATOM 694 C C . TRP A 1 92 ? 3.531 -8.226 -8.700 1.00 97.50 92 TRP A C 1
ATOM 696 O O . TRP A 1 92 ? 4.163 -8.433 -9.737 1.00 97.50 92 TRP A O 1
ATOM 706 N N . ALA A 1 93 ? 3.931 -7.333 -7.791 1.00 96.75 93 ALA A N 1
ATOM 707 C CA . ALA A 1 93 ? 5.094 -6.474 -7.982 1.00 96.75 93 ALA A CA 1
ATOM 708 C C . ALA A 1 93 ? 6.416 -7.257 -7.987 1.00 96.75 93 ALA A C 1
ATOM 710 O O . ALA A 1 93 ? 7.362 -6.855 -8.665 1.00 96.75 93 ALA A O 1
ATOM 711 N N . ALA A 1 94 ? 6.496 -8.358 -7.236 1.00 96.88 94 ALA A N 1
ATOM 712 C CA . ALA A 1 94 ? 7.658 -9.241 -7.230 1.00 96.88 94 ALA A CA 1
ATOM 713 C C . ALA A 1 94 ? 7.781 -10.050 -8.531 1.00 96.88 94 ALA A C 1
ATOM 715 O O . ALA A 1 94 ? 8.891 -10.240 -9.024 1.00 96.88 94 ALA A O 1
ATOM 716 N N . ALA A 1 95 ? 6.656 -10.496 -9.101 1.00 97.19 95 ALA A N 1
ATOM 717 C CA . ALA A 1 95 ? 6.642 -11.261 -10.347 1.00 97.19 95 ALA A CA 1
ATOM 718 C C . ALA A 1 95 ? 7.081 -10.419 -11.556 1.00 97.19 95 ALA A C 1
ATOM 720 O O . ALA A 1 95 ? 7.830 -10.896 -12.408 1.00 97.19 95 ALA A O 1
ATOM 721 N N . ALA A 1 96 ? 6.636 -9.162 -11.627 1.00 92.12 96 ALA A N 1
ATOM 722 C CA . ALA A 1 96 ? 7.032 -8.229 -12.673 1.00 92.12 96 ALA A CA 1
ATOM 723 C C . ALA A 1 96 ? 7.106 -6.801 -12.109 1.00 92.12 96 ALA A C 1
ATOM 725 O O . ALA A 1 96 ? 6.072 -6.134 -12.009 1.00 92.12 96 ALA A O 1
ATOM 726 N N . PRO A 1 97 ? 8.310 -6.303 -11.761 1.00 89.69 97 PRO A N 1
ATOM 727 C CA . PRO A 1 97 ? 8.465 -4.972 -11.192 1.00 89.69 97 PRO A CA 1
ATOM 728 C C . PRO A 1 97 ? 7.829 -3.897 -12.083 1.00 89.69 97 PRO A C 1
ATOM 730 O O . PRO A 1 97 ? 8.222 -3.748 -13.249 1.00 89.69 97 PRO A O 1
ATOM 733 N N . PRO A 1 98 ? 6.853 -3.135 -11.562 1.00 90.81 98 PRO A N 1
ATOM 734 C CA . PRO A 1 98 ? 6.195 -2.110 -12.347 1.00 90.81 98 PRO A CA 1
ATOM 735 C C . PRO A 1 98 ? 7.171 -0.996 -12.701 1.00 90.81 98 PRO A C 1
ATOM 737 O O . PRO A 1 98 ? 8.085 -0.663 -11.948 1.00 90.81 98 PRO A O 1
ATOM 740 N N . LYS A 1 99 ? 6.948 -0.391 -13.864 1.00 90.56 99 LYS A N 1
ATOM 741 C CA . LYS A 1 99 ? 7.678 0.794 -14.319 1.00 90.56 99 LYS A CA 1
ATOM 742 C C . LYS A 1 99 ? 6.832 2.037 -14.115 1.00 90.56 99 LYS A C 1
ATOM 744 O O . LYS A 1 99 ? 5.600 1.944 -14.102 1.00 90.56 99 LYS A O 1
ATOM 749 N N . GLY A 1 100 ? 7.515 3.174 -14.062 1.00 90.12 100 GLY A N 1
ATOM 750 C CA . GLY A 1 100 ? 6.863 4.467 -14.101 1.00 90.12 100 GLY A CA 1
ATOM 751 C C . GLY A 1 100 ? 6.585 5.097 -12.746 1.00 90.12 100 GLY A C 1
ATOM 752 O O . GLY A 1 100 ? 7.131 4.680 -11.726 1.00 90.12 100 GLY A O 1
ATOM 753 N N . GLU A 1 101 ? 5.740 6.117 -12.752 1.00 91.56 101 GLU A N 1
ATOM 754 C CA . GLU A 1 101 ? 5.259 6.785 -11.543 1.00 91.56 101 GLU A CA 1
ATOM 755 C C . GLU A 1 101 ? 4.227 5.918 -10.822 1.00 91.56 101 GLU A C 1
ATOM 757 O O . GLU A 1 101 ? 3.259 5.461 -11.435 1.00 91.56 101 GLU A O 1
ATOM 762 N N . ILE A 1 102 ? 4.424 5.705 -9.516 1.00 96.12 102 ILE A N 1
ATOM 763 C CA . ILE A 1 102 ? 3.545 4.861 -8.705 1.00 96.12 102 ILE A CA 1
ATOM 764 C C . ILE A 1 102 ? 3.025 5.630 -7.497 1.00 96.12 102 ILE A C 1
ATOM 766 O O . ILE A 1 102 ? 3.787 6.162 -6.687 1.00 96.12 102 ILE A O 1
ATOM 770 N N . THR A 1 103 ? 1.701 5.638 -7.364 1.00 97.69 103 THR A N 1
ATOM 771 C CA . THR A 1 103 ? 1.003 6.051 -6.146 1.00 97.69 103 THR A CA 1
ATOM 772 C C . THR A 1 103 ? 0.353 4.830 -5.511 1.00 97.69 103 THR A C 1
ATOM 774 O O . THR A 1 103 ? -0.412 4.121 -6.164 1.00 97.69 103 THR A O 1
ATOM 777 N N . LEU A 1 104 ? 0.646 4.595 -4.236 1.00 98.38 104 LEU A N 1
ATOM 778 C CA . LEU A 1 104 ? -0.018 3.591 -3.416 1.00 98.38 104 LEU A CA 1
ATOM 779 C C . LEU A 1 104 ? -1.115 4.274 -2.603 1.00 98.38 104 LEU A C 1
ATOM 781 O O . LEU A 1 104 ? -0.882 5.326 -2.007 1.00 98.38 104 LEU A O 1
ATOM 785 N N . VAL A 1 105 ? -2.297 3.672 -2.562 1.00 98.69 105 VAL A N 1
ATOM 786 C CA . VAL A 1 105 ? -3.388 4.086 -1.677 1.00 98.69 105 VAL A CA 1
ATOM 787 C C . VAL A 1 105 ? -3.723 2.900 -0.791 1.00 98.69 105 VAL A C 1
ATOM 789 O O . VAL A 1 105 ? -4.050 1.836 -1.297 1.00 98.69 105 VAL A O 1
ATOM 792 N N . VAL A 1 106 ? -3.594 3.049 0.520 1.00 98.69 106 VAL A N 1
ATOM 793 C CA . VAL A 1 106 ? -3.716 1.949 1.480 1.00 98.69 106 VAL A CA 1
ATOM 794 C C . VAL A 1 106 ? -4.849 2.262 2.440 1.00 98.69 106 VAL A C 1
ATOM 796 O O . VAL A 1 106 ? -4.923 3.374 2.962 1.00 98.69 106 VAL A O 1
ATOM 799 N N . ALA A 1 107 ? -5.742 1.301 2.666 1.00 98.50 107 ALA A N 1
ATOM 800 C CA . ALA A 1 107 ? -6.839 1.476 3.602 1.00 98.50 107 ALA A CA 1
ATOM 801 C C . ALA A 1 107 ? -6.306 1.749 5.013 1.00 98.50 107 ALA A C 1
ATOM 803 O O . ALA A 1 107 ? -5.273 1.205 5.425 1.00 98.50 107 ALA A O 1
ATOM 804 N N . GLY A 1 108 ? -7.040 2.567 5.763 1.00 97.69 108 GLY A N 1
ATOM 805 C CA . GLY A 1 108 ? -6.786 2.754 7.184 1.00 97.69 108 GLY A CA 1
ATOM 806 C C . GLY A 1 108 ? -6.955 1.459 7.975 1.00 97.69 108 GLY A C 1
ATOM 807 O O . GLY A 1 108 ? -7.467 0.452 7.473 1.00 97.69 108 GLY A O 1
ATOM 808 N N . ALA A 1 109 ? -6.474 1.465 9.212 1.00 96.69 109 ALA A N 1
ATOM 809 C CA . ALA A 1 109 ? -6.724 0.389 10.149 1.00 96.69 109 ALA A CA 1
ATOM 810 C C . ALA A 1 109 ? -8.233 0.232 10.322 1.00 96.69 109 ALA A C 1
ATOM 812 O O . ALA A 1 109 ? -8.951 1.224 10.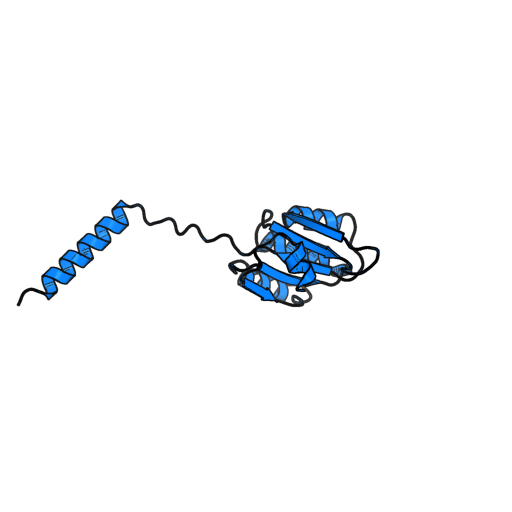477 1.00 96.69 109 ALA A O 1
ATOM 813 N N . ALA A 1 110 ? -8.706 -1.018 10.305 1.00 86.88 110 ALA A N 1
ATOM 814 C CA . ALA A 1 110 ? -10.056 -1.293 10.764 1.00 86.88 110 ALA A CA 1
ATOM 815 C C . ALA A 1 110 ? -10.208 -0.665 12.157 1.00 86.88 110 ALA A C 1
ATOM 817 O O . ALA A 1 110 ? -9.235 -0.691 12.927 1.00 86.88 110 ALA A O 1
ATOM 818 N N . PRO A 1 111 ? -11.379 -0.089 12.487 1.00 77.00 111 PRO A N 1
ATOM 819 C CA . PRO A 1 111 ? -11.657 0.287 13.858 1.00 77.00 111 PRO A CA 1
ATOM 820 C C . PRO A 1 111 ? -11.257 -0.902 14.716 1.00 77.00 111 PRO A C 1
ATOM 822 O O . PRO A 1 111 ? -11.677 -2.024 14.424 1.00 77.00 111 PRO A O 1
ATOM 825 N N . ALA A 1 112 ? -10.389 -0.683 15.708 1.00 62.62 112 ALA A N 1
ATOM 826 C CA . ALA A 1 112 ? -10.222 -1.699 16.726 1.00 62.62 112 ALA A CA 1
ATOM 827 C C . ALA A 1 112 ? -11.646 -2.013 17.166 1.00 62.62 112 ALA A C 1
ATOM 829 O O . ALA A 1 112 ? -12.373 -1.075 17.518 1.00 62.62 112 ALA A O 1
ATOM 830 N N . ASP A 1 113 ? -12.063 -3.276 17.059 1.00 51.97 113 ASP A N 1
ATOM 831 C CA . ASP A 1 113 ? -13.229 -3.731 17.786 1.00 51.97 113 ASP A CA 1
ATOM 832 C C . ASP A 1 113 ? -12.902 -3.358 19.222 1.00 51.97 113 ASP A C 1
ATOM 834 O O . ASP A 1 113 ? -12.151 -4.037 19.926 1.00 51.97 113 ASP A O 1
ATOM 838 N N . ARG A 1 114 ? -13.391 -2.195 19.650 1.00 49.41 114 ARG A N 1
ATOM 839 C CA . ARG A 1 114 ? -13.540 -1.898 21.048 1.00 49.41 114 ARG A CA 1
ATOM 840 C C . ARG A 1 114 ? -14.593 -2.911 21.407 1.00 49.41 114 ARG A C 1
ATOM 842 O O . ARG A 1 114 ? -15.773 -2.620 21.240 1.00 49.41 114 ARG A O 1
ATOM 849 N N . ALA A 1 115 ? -14.152 -4.121 21.759 1.00 49.69 115 ALA A N 1
ATOM 850 C CA . ALA A 1 115 ? -14.994 -5.116 22.367 1.00 49.69 115 ALA A CA 1
ATOM 851 C C . ALA A 1 115 ? -15.736 -4.318 23.424 1.00 49.69 115 ALA A C 1
ATOM 853 O O . ALA A 1 115 ? -15.115 -3.775 24.346 1.00 49.69 115 ALA A O 1
ATOM 854 N N . ALA A 1 116 ? -17.024 -4.070 23.174 1.00 55.09 116 ALA A N 1
ATOM 855 C CA . ALA A 1 116 ? -17.844 -3.414 24.161 1.00 55.09 116 ALA A CA 1
ATOM 856 C C . ALA A 1 116 ? -17.622 -4.266 25.410 1.00 55.09 116 ALA A C 1
ATOM 858 O O . ALA A 1 116 ? -17.730 -5.496 25.289 1.00 55.09 116 ALA A O 1
ATOM 859 N N . PRO A 1 117 ? -17.214 -3.676 26.550 1.00 60.28 117 PRO A N 1
ATOM 860 C CA . PRO A 1 117 ? -17.046 -4.471 27.749 1.00 60.28 117 PRO A CA 1
ATOM 861 C C . PRO A 1 117 ? -18.329 -5.285 27.901 1.00 60.28 117 PRO A C 1
ATOM 863 O O . PRO A 1 117 ? -19.411 -4.727 27.648 1.00 60.28 117 PRO A O 1
ATOM 866 N N . PRO A 1 118 ? -18.234 -6.599 28.170 1.00 67.44 118 PRO A N 1
ATOM 867 C CA . PRO A 1 118 ? -19.405 -7.457 28.207 1.00 67.44 118 PRO A CA 1
ATOM 868 C C . PRO A 1 118 ? -20.478 -6.759 29.034 1.00 67.44 118 PRO A C 1
ATOM 870 O O . PRO A 1 118 ? -20.169 -6.182 30.072 1.00 67.44 118 PRO A O 1
ATOM 873 N N . ALA A 1 119 ? -21.726 -6.735 28.558 1.00 65.12 119 ALA A N 1
ATOM 874 C CA . ALA A 1 119 ? -22.749 -5.816 29.073 1.00 65.12 119 ALA A CA 1
ATOM 875 C C . ALA A 1 119 ? -22.936 -5.858 30.610 1.00 65.12 119 ALA A C 1
ATOM 877 O O . ALA A 1 119 ? -23.444 -4.899 31.189 1.00 65.12 119 ALA A O 1
ATOM 878 N N . GLY A 1 120 ? -22.521 -6.944 31.273 1.00 66.56 120 GLY A N 1
ATOM 879 C CA . GLY A 1 120 ? -22.450 -7.053 32.732 1.00 66.56 120 GLY A CA 1
ATOM 880 C C . GLY A 1 120 ? -21.417 -6.135 33.404 1.00 66.56 120 GLY A C 1
ATOM 881 O O . GLY A 1 120 ? -21.713 -5.582 34.458 1.00 66.56 120 GLY A O 1
ATOM 882 N N . GLU A 1 121 ? -20.252 -5.906 32.797 1.00 69.38 121 GLU A N 1
ATOM 883 C CA . GLU A 1 121 ? -19.203 -5.018 33.323 1.00 69.38 121 GLU A CA 1
ATOM 884 C C . GLU A 1 121 ? -19.619 -3.546 33.247 1.00 69.38 121 GLU A C 1
ATOM 886 O O . GLU A 1 121 ? -19.464 -2.819 34.225 1.00 69.38 121 GLU A O 1
ATOM 891 N N . LEU A 1 122 ? -20.251 -3.123 32.142 1.00 69.75 122 LEU A N 1
ATOM 892 C CA . LEU A 1 122 ? -20.813 -1.769 32.031 1.00 69.75 122 LEU A CA 1
ATOM 893 C C . LEU A 1 122 ? -21.910 -1.518 33.072 1.00 69.75 122 LEU A C 1
ATOM 895 O O . LEU A 1 122 ? -21.954 -0.450 33.672 1.00 69.75 122 LEU A O 1
ATOM 899 N N . ARG A 1 123 ? -22.799 -2.497 33.297 1.00 75.62 123 ARG A N 1
ATOM 900 C CA . ARG A 1 123 ? -23.874 -2.379 34.297 1.00 75.62 123 ARG A CA 1
ATOM 901 C C . ARG A 1 123 ? -23.318 -2.278 35.715 1.00 75.62 123 ARG A C 1
ATOM 903 O O . ARG A 1 123 ? -23.816 -1.473 36.494 1.00 75.62 123 ARG A O 1
ATOM 910 N N . ALA A 1 124 ? -22.291 -3.064 36.036 1.00 77.50 124 ALA A N 1
ATOM 911 C CA . ALA A 1 124 ? -21.633 -3.009 37.336 1.00 77.50 124 ALA A CA 1
ATOM 912 C C . ALA A 1 124 ? -20.914 -1.671 37.561 1.00 77.50 124 ALA A C 1
ATOM 914 O O . ALA A 1 124 ? -20.947 -1.144 38.667 1.00 77.50 124 ALA A O 1
ATOM 915 N N . GLU A 1 125 ? -20.287 -1.109 36.527 1.00 77.44 125 GLU A N 1
ATOM 916 C CA . GLU A 1 125 ? -19.609 0.185 36.626 1.00 77.44 125 GLU A CA 1
ATOM 917 C C . GLU A 1 125 ? -20.596 1.350 36.773 1.00 77.44 125 GLU A C 1
ATOM 919 O O . GLU A 1 125 ? -20.409 2.213 37.629 1.00 77.44 125 GLU A O 1
ATOM 924 N N . VAL A 1 126 ? -21.699 1.340 36.014 1.00 83.62 126 VAL A N 1
ATOM 925 C CA . VAL A 1 126 ? -22.778 2.329 36.172 1.00 83.62 126 VAL A CA 1
ATOM 926 C C . VAL A 1 126 ? -23.374 2.262 37.581 1.00 83.62 126 VAL A C 1
ATOM 928 O O . VAL A 1 126 ? -23.511 3.301 38.217 1.00 83.62 126 VAL A O 1
ATOM 931 N N . ALA A 1 127 ? -23.636 1.064 38.115 1.00 82.00 127 ALA A N 1
ATOM 932 C CA . ALA A 1 127 ? -24.165 0.903 39.472 1.00 82.00 127 ALA A CA 1
ATOM 933 C C . ALA A 1 127 ? -23.213 1.454 40.552 1.00 82.00 127 ALA A C 1
ATOM 935 O O . ALA A 1 127 ? -23.654 2.174 41.446 1.00 82.00 127 ALA A O 1
ATOM 936 N N . ARG A 1 128 ? -21.900 1.195 40.442 1.00 79.56 128 ARG A N 1
ATOM 937 C CA . ARG A 1 128 ? -20.893 1.744 41.373 1.00 79.56 128 ARG A CA 1
ATOM 938 C C . ARG A 1 128 ? -20.840 3.271 41.339 1.00 79.56 128 ARG A C 1
ATOM 940 O O . ARG A 1 128 ? -20.701 3.907 42.382 1.00 79.56 128 ARG A O 1
ATOM 947 N N . LEU A 1 129 ? -20.937 3.862 40.149 1.00 80.75 129 LEU A N 1
ATOM 948 C CA . LEU A 1 129 ? -20.941 5.315 39.981 1.00 80.75 129 LEU A CA 1
ATOM 949 C C . LEU A 1 129 ? -22.233 5.939 40.524 1.00 80.75 129 LEU A C 1
ATOM 951 O O . LEU A 1 129 ? -22.172 6.967 41.191 1.00 80.75 129 LEU A O 1
ATOM 955 N N . GLU A 1 130 ? -23.387 5.308 40.307 1.00 82.12 130 GLU A N 1
ATOM 956 C CA . GLU A 1 130 ? -24.669 5.751 40.869 1.00 82.12 130 GLU A CA 1
ATOM 957 C C . GLU A 1 130 ? -24.692 5.674 42.406 1.00 82.12 130 GLU A C 1
ATOM 959 O O . GLU A 1 130 ? -25.202 6.585 43.064 1.00 82.12 130 GLU A O 1
ATOM 964 N N . GLU A 1 131 ? -24.098 4.632 42.993 1.00 78.25 131 GLU A N 1
ATOM 965 C CA . GLU A 1 131 ? -23.925 4.497 44.445 1.00 78.25 131 GLU A CA 1
ATOM 966 C C . GLU A 1 131 ? -22.976 5.561 45.012 1.00 78.25 131 GLU A C 1
ATOM 968 O O . GLU A 1 131 ? -23.300 6.206 46.012 1.00 78.25 131 GLU A O 1
ATOM 973 N N . GLY A 1 132 ? -21.843 5.811 44.347 1.00 72.50 132 GLY A N 1
ATOM 974 C CA . GLY A 1 132 ? -20.896 6.858 44.737 1.00 72.50 132 GLY A CA 1
ATOM 975 C C . GLY A 1 132 ? -21.497 8.265 44.659 1.00 72.50 132 GLY A C 1
ATOM 976 O O . GLY A 1 132 ? -21.318 9.068 45.573 1.00 72.50 132 GLY A O 1
ATOM 977 N N . VAL A 1 133 ? -22.278 8.556 43.615 1.00 74.00 133 VAL A N 1
ATOM 978 C CA . VAL A 1 133 ? -22.988 9.837 43.463 1.00 74.00 133 VAL A CA 1
ATOM 979 C C . VAL A 1 133 ? -24.060 10.012 44.543 1.00 74.00 133 VAL A C 1
ATOM 981 O O . VAL A 1 133 ? -24.198 11.105 45.091 1.00 74.00 133 VAL A O 1
ATOM 984 N N . ARG A 1 134 ? -24.785 8.947 44.912 1.00 68.94 134 ARG A N 1
ATOM 985 C CA . ARG A 1 134 ? -25.751 8.984 46.025 1.00 68.94 134 ARG A CA 1
ATOM 986 C C . ARG A 1 134 ? -25.088 9.186 47.386 1.00 68.94 134 ARG A C 1
ATOM 988 O O . ARG A 1 134 ? -25.641 9.911 48.206 1.00 68.94 134 ARG A O 1
ATOM 995 N N . ALA A 1 135 ? -23.921 8.587 47.618 1.00 64.75 135 ALA A N 1
ATOM 996 C CA . ALA A 1 135 ? -23.174 8.739 48.867 1.00 64.75 135 ALA A CA 1
ATOM 997 C C . ALA A 1 135 ? -22.608 10.158 49.056 1.00 64.75 135 ALA A C 1
ATOM 999 O O . ALA A 1 135 ? -22.544 10.645 50.178 1.00 64.75 135 ALA A O 1
ATOM 1000 N N . VAL A 1 136 ? -22.243 10.842 47.966 1.00 62.88 136 VAL A N 1
ATOM 1001 C CA . VAL A 1 136 ? -21.784 12.245 47.990 1.00 62.88 136 VAL A CA 1
ATOM 1002 C C . VAL A 1 136 ? -22.950 13.238 48.139 1.00 62.88 136 VAL A C 1
ATOM 1004 O O . VAL A 1 136 ? -22.749 14.367 48.578 1.00 62.88 136 VAL A O 1
ATOM 1007 N N . ALA A 1 137 ? -24.176 12.829 47.799 1.00 61.25 137 ALA A N 1
ATOM 1008 C CA . ALA A 1 137 ? -25.375 13.670 47.836 1.00 61.25 137 ALA A CA 1
ATOM 1009 C C . ALA A 1 137 ? -26.173 13.612 49.161 1.00 61.25 137 ALA A C 1
ATOM 1011 O O . ALA A 1 137 ? -27.221 14.252 49.255 1.00 61.25 137 ALA A O 1
ATOM 1012 N N . MET A 1 138 ? -25.716 12.862 50.170 1.00 50.72 138 MET A N 1
ATOM 1013 C CA . MET A 1 138 ? -26.338 12.802 51.502 1.00 50.72 138 MET A CA 1
ATOM 1014 C C . MET A 1 138 ? -25.563 13.707 52.487 1.00 50.72 138 MET A C 1
ATOM 1016 O O . MET A 1 138 ? -24.366 13.474 52.662 1.00 50.72 138 MET A O 1
ATOM 1020 N N . PRO A 1 139 ? -26.197 14.744 53.078 1.00 53.66 139 PRO A N 1
ATOM 1021 C CA . PRO A 1 139 ? -25.573 15.661 54.041 1.00 53.66 139 PRO A CA 1
ATOM 1022 C C . PRO A 1 139 ? -25.354 15.050 55.431 1.00 53.66 139 PRO A C 1
ATOM 1024 O O . PRO A 1 139 ? -26.104 14.117 55.805 1.00 53.66 139 PRO A O 1
#

Secondary structure (DSSP, 8-state):
-HHHHHHH-S--SSEEEEEEPPSSHHHHHHHHHHHTT--SEEEEEE-GGGHHHHHHHHHHHH-TT-EEEEEESTTSTT-EEEEEEHHHHHHHHHHSPPPS-EEEEEPPPPPP---PPPHHHHHHHHHHHHHHHHHHT--